Protein AF-A0A1T2XC99-F1 (afdb_monomer)

Solvent-accessible surface area (backbone atoms only — not comparable to full-atom values): 6994 Å² total; per-residue (Å²): 131,86,51,75,67,57,54,50,55,70,75,55,64,81,65,93,78,80,70,83,85,92,79,80,78,88,72,88,70,88,74,73,76,88,67,78,60,59,66,63,53,50,52,53,41,46,77,70,71,41,48,82,81,53,50,77,77,55,50,71,71,59,54,52,50,51,50,55,52,49,54,51,51,53,54,51,50,40,47,74,73,70,46,79,89,65,94,61,76,76,78,77,70,88,45,60,59,75,75,70,52,70,88,131

Structure (mmCIF, N/CA/C/O backbone):
data_AF-A0A1T2XC99-F1
#
_entry.id   AF-A0A1T2XC99-F1
#
loop_
_atom_site.group_PDB
_atom_site.id
_atom_site.type_symbol
_atom_site.label_atom_id
_atom_site.label_alt_id
_atom_site.label_comp_id
_atom_site.label_asym_id
_atom_site.label_entity_id
_atom_site.label_seq_id
_atom_site.pdbx_PDB_ins_code
_atom_site.Cartn_x
_atom_site.Cartn_y
_atom_s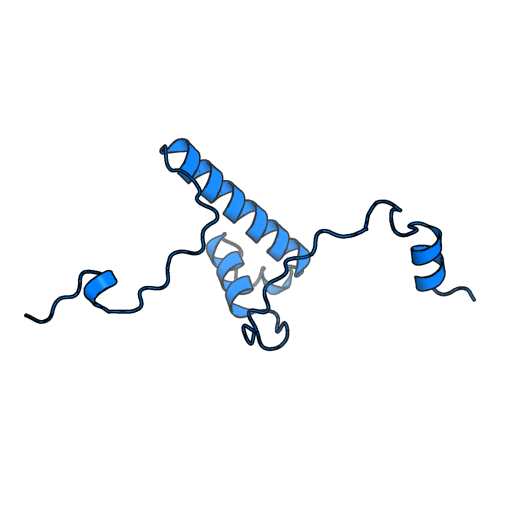ite.Cartn_z
_atom_site.occupancy
_atom_site.B_iso_or_equiv
_atom_site.auth_seq_id
_atom_site.auth_comp_id
_atom_site.auth_asym_id
_atom_site.auth_atom_id
_atom_site.pdbx_PDB_model_num
ATOM 1 N N . MET A 1 1 ? 33.870 25.210 -5.412 1.00 47.25 1 MET A N 1
ATOM 2 C CA . MET A 1 1 ? 32.698 24.535 -6.005 1.00 47.25 1 MET A CA 1
ATOM 3 C C . MET A 1 1 ? 31.672 24.449 -4.899 1.00 47.25 1 MET A C 1
ATOM 5 O O . MET A 1 1 ? 31.928 23.725 -3.948 1.00 47.25 1 MET A O 1
ATOM 9 N N . SER A 1 2 ? 30.626 25.272 -4.953 1.00 56.94 2 SER A N 1
ATOM 10 C CA . SER A 1 2 ? 29.595 25.295 -3.910 1.00 56.94 2 SER A CA 1
ATOM 11 C C . SER A 1 2 ? 28.873 23.951 -3.873 1.00 56.94 2 SER A C 1
ATOM 13 O O . SER A 1 2 ? 28.548 23.390 -4.924 1.00 56.94 2 SER A O 1
ATOM 15 N N . SER A 1 3 ? 28.703 23.409 -2.672 1.00 69.62 3 SER A N 1
ATOM 16 C CA . SER A 1 3 ? 28.023 22.141 -2.445 1.00 69.62 3 SER A CA 1
ATOM 17 C C . SER A 1 3 ? 26.523 22.321 -2.668 1.00 69.62 3 SER A C 1
ATOM 19 O O . SER A 1 3 ? 25.967 23.381 -2.391 1.00 69.62 3 SER A O 1
ATOM 21 N N . TRP A 1 4 ? 25.837 21.275 -3.128 1.00 56.12 4 TRP A N 1
ATOM 22 C CA . TRP A 1 4 ? 24.369 21.253 -3.216 1.00 56.12 4 TRP A CA 1
ATOM 23 C C . TRP A 1 4 ? 23.694 21.556 -1.864 1.00 56.12 4 TRP A C 1
ATOM 25 O O . TRP A 1 4 ? 22.598 22.107 -1.829 1.00 56.12 4 TRP A O 1
ATOM 35 N N . ASN A 1 5 ? 24.382 21.246 -0.760 1.00 66.56 5 ASN A N 1
ATOM 36 C CA . ASN A 1 5 ? 23.947 21.592 0.592 1.00 66.56 5 ASN A CA 1
ATOM 37 C C . ASN A 1 5 ? 23.944 23.104 0.852 1.00 66.56 5 ASN A C 1
ATOM 39 O O . ASN A 1 5 ? 23.069 23.589 1.562 1.00 66.56 5 ASN A O 1
ATOM 43 N N . ASP A 1 6 ? 24.894 23.840 0.273 1.00 71.94 6 ASP A N 1
ATOM 44 C CA . ASP A 1 6 ? 24.999 25.287 0.471 1.00 71.94 6 ASP A CA 1
ATOM 45 C C . ASP A 1 6 ? 23.821 25.992 -0.219 1.00 71.94 6 ASP A C 1
ATOM 47 O O . ASP A 1 6 ? 23.170 26.843 0.377 1.00 71.94 6 ASP A O 1
ATOM 51 N N . PHE A 1 7 ? 23.465 25.546 -1.431 1.00 70.44 7 PHE A N 1
ATOM 52 C CA . PHE A 1 7 ? 22.305 26.053 -2.171 1.00 70.44 7 PHE A CA 1
ATOM 53 C C . PHE A 1 7 ? 20.975 25.798 -1.444 1.00 70.44 7 PHE A C 1
ATOM 55 O O . PHE A 1 7 ? 20.092 26.655 -1.456 1.00 70.44 7 PHE A O 1
ATOM 62 N N . TYR A 1 8 ? 20.820 24.630 -0.812 1.00 67.38 8 TYR A N 1
ATOM 63 C CA . TYR A 1 8 ? 19.589 24.268 -0.104 1.00 67.38 8 TYR A CA 1
ATOM 64 C C . TYR A 1 8 ? 19.380 25.125 1.149 1.00 67.38 8 TYR A C 1
ATOM 66 O O . TYR A 1 8 ? 18.291 25.656 1.353 1.00 67.38 8 TYR A O 1
ATOM 74 N N . ASN A 1 9 ? 20.441 25.313 1.936 1.00 68.50 9 ASN A N 1
ATOM 75 C CA . ASN A 1 9 ? 20.399 26.131 3.148 1.00 68.50 9 ASN A CA 1
ATOM 76 C C . ASN A 1 9 ? 20.207 27.625 2.843 1.00 68.50 9 ASN A C 1
ATOM 78 O O . ASN A 1 9 ? 19.626 28.342 3.650 1.00 68.50 9 ASN A O 1
ATOM 82 N N . GLU A 1 10 ? 20.677 28.096 1.685 1.00 71.00 10 GLU A N 1
ATOM 83 C CA . GLU A 1 10 ? 20.500 29.486 1.248 1.00 71.00 10 GLU A CA 1
ATOM 84 C C . GLU A 1 10 ? 19.116 29.740 0.627 1.00 71.00 10 GLU A C 1
ATOM 86 O O . GLU A 1 10 ? 18.570 30.834 0.752 1.00 71.00 10 GLU A O 1
ATOM 91 N N . SER A 1 11 ? 18.518 28.728 -0.011 1.00 73.31 11 SER A N 1
ATOM 92 C CA . SER A 1 11 ? 17.212 28.858 -0.677 1.00 73.31 11 SER A CA 1
ATOM 93 C C . SER A 1 11 ? 16.018 28.674 0.262 1.00 73.31 11 SER A C 1
ATOM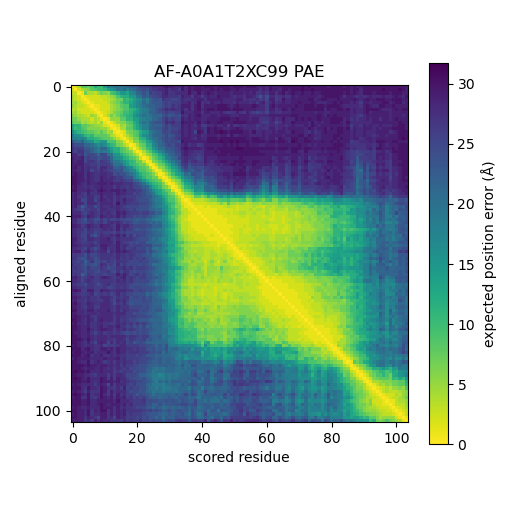 95 O O . SER A 1 11 ? 14.918 29.113 -0.069 1.00 73.31 11 SER A O 1
ATOM 97 N N . PHE A 1 12 ? 16.217 28.020 1.407 1.00 69.31 12 PHE A N 1
ATOM 98 C CA . PHE A 1 12 ? 15.166 27.725 2.382 1.00 69.31 12 PHE A CA 1
ATOM 99 C C . PHE A 1 12 ? 15.694 27.971 3.801 1.00 69.31 12 PHE A C 1
ATOM 101 O O . PHE A 1 12 ? 16.009 27.009 4.508 1.00 69.31 12 PHE A O 1
ATOM 108 N N . PRO A 1 13 ? 15.860 29.243 4.214 1.00 66.94 13 PRO A N 1
ATOM 109 C CA . PRO A 1 13 ? 16.182 29.544 5.600 1.00 66.94 13 PRO A CA 1
ATOM 110 C C . PRO A 1 13 ? 15.079 28.978 6.510 1.00 66.94 13 PRO A C 1
ATOM 112 O O . PRO A 1 13 ? 13.912 29.005 6.116 1.00 66.94 13 PRO A O 1
ATOM 115 N N . PRO A 1 14 ? 15.430 28.442 7.690 1.00 62.47 14 PRO A N 1
ATOM 116 C CA . PRO A 1 14 ? 14.440 27.950 8.640 1.00 62.47 14 PRO A CA 1
ATOM 117 C C . PRO A 1 14 ? 13.458 29.074 8.982 1.00 62.47 14 PRO A C 1
ATOM 119 O O . PRO A 1 14 ? 13.879 30.208 9.237 1.00 62.47 14 PRO A O 1
ATOM 122 N N . ASP A 1 15 ? 12.161 28.766 8.912 1.00 62.28 15 ASP A N 1
ATOM 123 C CA . ASP A 1 15 ? 11.104 29.745 9.141 1.00 62.28 15 ASP A CA 1
ATOM 124 C C . ASP A 1 15 ? 11.205 30.279 10.584 1.00 62.28 15 ASP A C 1
ATOM 126 O O . ASP A 1 15 ? 11.347 29.496 11.524 1.00 62.28 15 ASP A O 1
ATOM 130 N N . PRO A 1 16 ? 11.134 31.606 10.792 1.00 57.84 16 PRO A N 1
ATOM 131 C CA . PRO A 1 16 ? 11.375 32.244 12.090 1.00 57.84 16 PRO A CA 1
ATOM 132 C C . PRO A 1 16 ? 10.292 31.973 13.148 1.00 57.84 16 PRO A C 1
ATOM 134 O O . PRO A 1 16 ? 10.397 32.491 14.255 1.00 57.84 16 PRO A O 1
ATOM 137 N N . ASP A 1 17 ? 9.276 31.176 12.814 1.00 54.81 17 ASP A N 1
ATOM 138 C CA . ASP A 1 17 ? 8.168 30.811 13.700 1.00 54.81 17 ASP A CA 1
ATOM 139 C C . ASP A 1 17 ? 8.329 29.392 14.292 1.00 54.81 17 ASP A C 1
ATOM 141 O O . ASP A 1 17 ? 7.418 28.881 14.941 1.00 54.81 17 ASP A O 1
ATOM 145 N N . GLU A 1 18 ? 9.480 28.737 14.094 1.00 53.25 18 GLU A N 1
ATOM 146 C CA . GLU A 1 18 ? 9.802 27.424 14.677 1.00 53.25 18 GLU A CA 1
ATOM 147 C C . GLU A 1 18 ? 10.3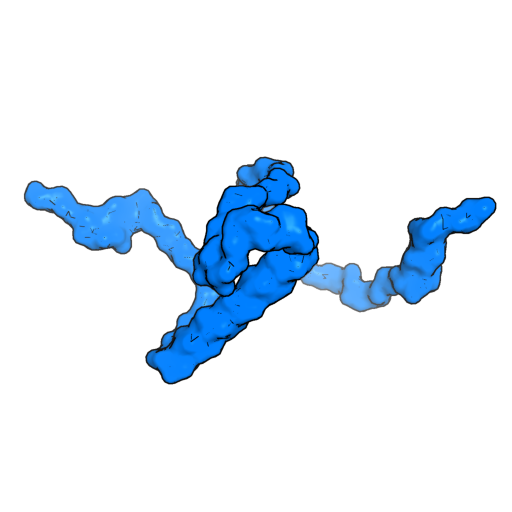48 27.540 16.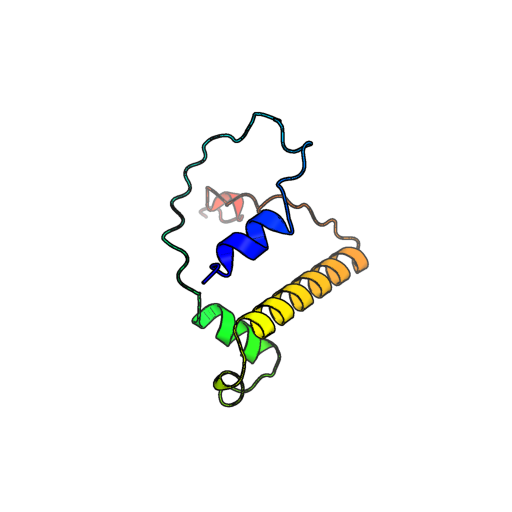118 1.00 53.25 18 GLU A C 1
ATOM 149 O O . GLU A 1 18 ? 11.362 26.943 16.467 1.00 53.25 18 GLU A O 1
ATOM 154 N N . ASP A 1 19 ? 9.671 28.305 16.978 1.00 45.94 19 ASP A N 1
ATOM 155 C CA . ASP A 1 19 ? 9.947 28.322 18.418 1.00 45.94 19 ASP A CA 1
ATOM 156 C C . ASP A 1 19 ? 8.763 27.745 19.214 1.00 45.94 19 ASP A C 1
ATOM 158 O O . ASP A 1 19 ? 7.718 28.372 19.365 1.00 45.94 19 ASP A O 1
ATOM 162 N N . MET A 1 20 ? 9.028 26.564 19.785 1.00 55.00 20 MET A N 1
ATOM 163 C CA . MET A 1 20 ? 8.607 26.116 21.119 1.00 55.00 20 MET A CA 1
ATOM 164 C C . MET A 1 20 ? 7.104 25.948 21.398 1.00 55.00 20 MET A C 1
ATOM 166 O O . MET A 1 20 ? 6.461 26.849 21.922 1.00 55.00 20 MET A O 1
ATOM 170 N N . ASP A 1 21 ? 6.617 24.712 21.261 1.00 44.09 21 ASP A N 1
ATOM 171 C CA . ASP A 1 21 ? 5.714 24.147 22.269 1.00 44.09 21 ASP A CA 1
ATOM 172 C C . ASP A 1 21 ? 6.292 22.809 22.756 1.00 44.09 21 ASP A C 1
ATOM 174 O O . ASP A 1 21 ? 6.306 21.777 22.080 1.00 44.09 21 ASP A O 1
ATOM 178 N N . GLU A 1 22 ? 6.873 22.925 23.942 1.00 51.75 22 GLU A N 1
ATOM 179 C CA . GLU A 1 22 ? 7.421 21.920 24.836 1.00 51.75 22 GLU A CA 1
ATOM 180 C C . GLU A 1 22 ? 6.285 21.005 25.323 1.00 51.75 22 GLU A C 1
ATOM 182 O O . GLU A 1 22 ? 5.395 21.463 26.025 1.00 51.75 22 GLU A O 1
ATOM 187 N N . ASP A 1 23 ? 6.279 19.749 24.864 1.00 42.34 23 ASP A N 1
ATOM 188 C CA . ASP A 1 23 ? 5.773 18.549 25.563 1.00 42.34 23 ASP A CA 1
ATOM 189 C C . ASP A 1 23 ? 5.864 17.354 24.594 1.00 42.34 23 ASP A C 1
ATOM 191 O O . ASP A 1 23 ? 4.877 16.844 24.060 1.00 42.34 23 ASP A O 1
ATOM 195 N N . THR A 1 24 ? 7.090 16.913 24.300 1.00 41.16 24 THR A N 1
ATOM 196 C CA . THR A 1 24 ? 7.295 15.591 23.691 1.00 41.16 24 THR A CA 1
ATOM 197 C C . THR A 1 24 ? 7.708 14.641 24.802 1.00 41.16 24 THR A C 1
ATOM 199 O O . THR A 1 24 ? 8.894 14.509 25.096 1.00 41.16 24 THR A O 1
ATOM 202 N N . ASP A 1 25 ? 6.710 14.029 25.445 1.00 40.94 25 ASP A N 1
ATOM 203 C CA . ASP A 1 25 ? 6.903 12.906 26.359 1.00 40.94 25 ASP A CA 1
ATOM 204 C C . ASP A 1 25 ? 7.839 11.875 25.710 1.00 40.94 25 ASP A C 1
ATOM 206 O O . ASP A 1 25 ? 7.569 11.340 24.628 1.00 40.94 25 ASP A O 1
ATOM 210 N N . GLU A 1 26 ? 8.954 11.613 26.388 1.00 49.09 26 GLU A N 1
ATOM 211 C CA . GLU A 1 26 ? 9.827 10.479 26.126 1.00 49.09 26 GLU A CA 1
ATOM 212 C C . GLU A 1 26 ? 9.026 9.177 26.276 1.00 49.09 26 GLU A C 1
ATOM 214 O O . GLU A 1 26 ? 8.915 8.607 27.357 1.00 49.09 26 GLU A O 1
ATOM 219 N N . GLU A 1 27 ? 8.518 8.649 25.169 1.00 42.75 27 GLU A N 1
ATOM 220 C CA . GLU A 1 27 ? 8.253 7.222 25.039 1.00 42.75 27 GLU A CA 1
ATOM 221 C C . GLU A 1 27 ? 9.271 6.673 24.049 1.00 42.75 27 GLU A C 1
ATOM 223 O O . GLU A 1 27 ? 9.111 6.722 22.830 1.00 42.75 27 GLU A O 1
ATOM 228 N N . ALA A 1 28 ? 10.372 6.186 24.617 1.00 45.41 28 ALA A N 1
ATOM 229 C CA . ALA A 1 28 ? 11.355 5.372 23.935 1.00 45.41 28 ALA A CA 1
ATOM 230 C C . ALA A 1 28 ? 10.697 4.057 23.480 1.00 45.41 28 ALA A C 1
ATOM 232 O O . ALA A 1 28 ? 10.834 3.020 24.134 1.00 45.41 28 ALA A O 1
ATOM 233 N N . ASP A 1 29 ? 9.995 4.066 22.344 1.00 38.81 29 ASP A N 1
ATOM 234 C CA . ASP A 1 29 ? 9.758 2.845 21.594 1.00 38.81 29 ASP A CA 1
ATOM 235 C C . ASP A 1 29 ? 10.990 2.546 20.735 1.00 38.81 29 ASP A C 1
ATOM 237 O O . ASP A 1 29 ? 11.424 3.300 19.869 1.00 38.81 29 ASP A O 1
ATOM 241 N N . GLY A 1 30 ? 11.642 1.428 21.050 1.00 41.50 30 GLY A N 1
ATOM 242 C CA . GLY A 1 30 ? 12.761 0.911 20.280 1.00 41.50 30 GLY A CA 1
ATOM 243 C C . GLY A 1 30 ? 12.312 0.495 18.882 1.00 41.50 30 GLY A C 1
ATOM 244 O O . GLY A 1 30 ? 12.162 -0.694 18.613 1.00 41.50 30 GLY A O 1
ATOM 245 N N . GLU A 1 31 ? 12.119 1.447 17.975 1.00 41.22 31 GLU A N 1
ATOM 246 C CA . GLU A 1 31 ? 11.935 1.162 16.560 1.00 41.22 31 GLU A CA 1
ATOM 247 C C . GLU A 1 31 ? 13.321 1.093 15.915 1.00 41.22 31 GLU A C 1
ATOM 249 O O . GLU A 1 31 ? 13.918 2.074 15.462 1.00 41.22 31 GLU A O 1
ATOM 254 N N . SER A 1 32 ? 13.876 -0.120 15.992 1.00 41.28 32 SER A N 1
ATOM 255 C CA . SER A 1 32 ? 15.050 -0.574 15.254 1.00 41.28 32 SER A CA 1
ATOM 256 C C . SER A 1 32 ? 15.109 0.104 13.888 1.00 41.28 32 SER A C 1
ATOM 258 O O . SER A 1 32 ? 14.180 -0.026 13.098 1.00 41.28 32 SER A O 1
ATOM 260 N N . ARG A 1 33 ? 16.201 0.840 13.653 1.00 45.06 33 ARG A N 1
ATOM 261 C CA . ARG A 1 33 ? 16.676 1.373 12.367 1.00 45.06 33 ARG A CA 1
ATOM 262 C C . ARG A 1 33 ? 15.813 0.955 11.173 1.00 45.06 33 ARG A C 1
ATOM 264 O O . ARG A 1 33 ? 15.827 -0.211 10.815 1.00 45.06 33 ARG A O 1
ATOM 271 N N . LYS A 1 34 ? 15.143 1.956 10.591 1.00 59.53 34 LYS A N 1
ATOM 272 C CA . LYS A 1 34 ? 14.513 2.111 9.260 1.00 59.53 34 LYS A CA 1
ATOM 273 C C . LYS A 1 34 ? 14.949 1.124 8.156 1.00 59.53 34 LYS A C 1
ATOM 275 O O . LYS A 1 34 ? 15.344 1.548 7.067 1.00 59.53 34 LYS A O 1
ATOM 280 N N . ASP A 1 35 ? 14.851 -0.171 8.393 1.00 65.19 35 ASP A N 1
ATOM 281 C CA . ASP A 1 35 ? 14.985 -1.170 7.355 1.00 65.19 35 ASP A CA 1
ATOM 282 C C . ASP A 1 35 ? 13.719 -1.073 6.514 1.00 65.19 35 ASP A C 1
ATOM 284 O O . ASP A 1 35 ? 12.592 -1.072 7.010 1.00 65.19 35 ASP A O 1
ATOM 288 N N . THR A 1 36 ? 13.909 -0.860 5.217 1.00 75.06 36 THR A N 1
ATOM 289 C CA . THR A 1 36 ? 12.782 -0.793 4.291 1.00 75.06 36 THR A CA 1
ATOM 290 C C . THR A 1 36 ? 12.096 -2.155 4.311 1.00 75.06 36 THR A C 1
ATOM 292 O O . THR A 1 36 ? 12.718 -3.148 3.943 1.00 75.06 36 THR A O 1
ATOM 295 N N . ASP A 1 37 ? 10.837 -2.209 4.752 1.00 84.94 37 ASP A N 1
ATOM 296 C CA . ASP A 1 37 ? 10.037 -3.436 4.735 1.00 84.94 37 ASP A CA 1
ATOM 297 C C . ASP A 1 37 ? 9.675 -3.812 3.291 1.00 84.94 37 ASP A C 1
ATOM 299 O O . ASP A 1 37 ? 8.607 -3.494 2.761 1.00 84.94 37 ASP A O 1
ATOM 303 N N . TRP A 1 38 ? 10.618 -4.473 2.626 1.00 83.81 38 TRP A N 1
ATOM 304 C CA . TRP A 1 38 ? 10.490 -4.922 1.245 1.00 83.81 38 TRP A CA 1
ATOM 305 C C . TRP A 1 38 ? 9.335 -5.902 1.057 1.00 83.81 38 TRP A C 1
ATOM 307 O O . TRP A 1 38 ? 8.690 -5.881 0.008 1.00 83.81 38 TRP A O 1
ATOM 317 N N . MET A 1 39 ? 9.051 -6.728 2.066 1.00 86.81 39 MET A N 1
ATOM 318 C CA . MET A 1 39 ? 8.005 -7.742 1.986 1.00 86.81 39 MET A CA 1
ATOM 319 C C . MET A 1 39 ? 6.617 -7.110 2.087 1.00 86.81 39 MET A C 1
ATOM 321 O O . MET A 1 39 ? 5.738 -7.433 1.287 1.00 86.81 39 MET A O 1
ATOM 325 N N . GLY A 1 40 ? 6.430 -6.155 3.001 1.00 86.00 40 GLY A N 1
ATOM 326 C CA . GLY A 1 40 ? 5.193 -5.383 3.095 1.00 86.00 40 GLY A CA 1
ATOM 327 C C . GLY A 1 40 ? 4.923 -4.560 1.835 1.00 86.00 40 GLY A C 1
ATOM 328 O O . GLY A 1 40 ? 3.790 -4.498 1.353 1.00 86.00 40 GLY A O 1
ATOM 329 N N . MET A 1 41 ? 5.966 -3.978 1.241 1.00 87.81 41 MET A N 1
ATOM 330 C CA . MET A 1 41 ? 5.840 -3.228 -0.007 1.00 87.81 41 MET A CA 1
ATOM 331 C C . MET A 1 41 ? 5.502 -4.121 -1.212 1.00 87.81 41 MET A C 1
ATOM 333 O O . MET A 1 41 ? 4.632 -3.760 -2.008 1.00 87.81 41 MET A O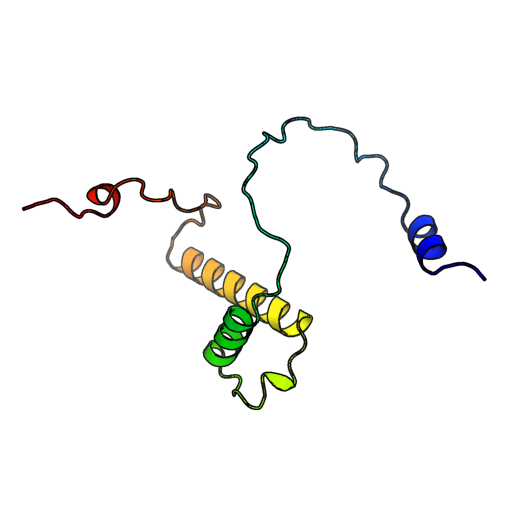 1
ATOM 337 N N . TRP A 1 42 ? 6.135 -5.291 -1.324 1.00 87.81 42 TRP A N 1
ATOM 338 C CA . TRP A 1 42 ? 5.796 -6.297 -2.333 1.00 87.81 42 TRP A CA 1
ATOM 339 C C . TRP A 1 42 ? 4.340 -6.755 -2.192 1.00 87.81 42 TRP A C 1
ATOM 341 O O . TRP A 1 42 ? 3.571 -6.676 -3.151 1.00 87.81 42 TRP A O 1
ATOM 351 N N . ALA A 1 43 ? 3.928 -7.143 -0.981 1.00 87.00 43 ALA A N 1
ATOM 352 C CA . ALA A 1 43 ? 2.572 -7.608 -0.703 1.00 87.00 43 ALA A CA 1
ATOM 353 C C . ALA A 1 43 ? 1.522 -6.541 -1.048 1.00 87.00 43 ALA A C 1
ATOM 355 O O . ALA A 1 43 ? 0.474 -6.852 -1.620 1.00 87.00 43 ALA A O 1
ATOM 356 N N . LEU A 1 44 ? 1.817 -5.266 -0.765 1.00 87.12 44 LEU A N 1
ATOM 357 C CA . LEU A 1 44 ? 0.974 -4.148 -1.175 1.00 87.12 44 LEU A CA 1
ATOM 358 C C . LEU A 1 44 ? 0.808 -4.109 -2.698 1.00 87.12 44 LEU A C 1
ATOM 360 O O . LEU A 1 44 ? -0.318 -3.989 -3.177 1.00 87.12 44 LEU A O 1
ATOM 364 N N . CYS A 1 45 ? 1.891 -4.207 -3.462 1.00 87.19 45 CYS A N 1
ATOM 365 C CA . CYS A 1 45 ? 1.819 -4.164 -4.919 1.00 87.19 45 CYS A CA 1
ATOM 366 C C . CYS A 1 45 ? 1.046 -5.351 -5.501 1.00 87.19 45 CYS A C 1
ATOM 368 O O . CYS A 1 45 ? 0.128 -5.124 -6.292 1.00 87.19 45 CYS A O 1
ATOM 370 N N . VAL A 1 46 ? 1.311 -6.572 -5.035 1.00 87.44 46 VAL A N 1
ATOM 371 C CA . VAL A 1 46 ? 0.572 -7.771 -5.464 1.00 87.44 46 VAL A CA 1
ATOM 372 C C . VAL A 1 46 ? -0.917 -7.658 -5.137 1.00 87.44 46 VAL A C 1
ATOM 374 O O . VAL A 1 46 ? -1.760 -7.923 -5.992 1.00 87.44 46 VAL A O 1
ATOM 377 N N . SER A 1 47 ? -1.271 -7.166 -3.944 1.00 86.00 47 SER A N 1
ATOM 378 C CA . SER A 1 47 ? -2.678 -6.959 -3.560 1.00 86.00 47 SER A CA 1
ATOM 379 C C . SER A 1 47 ? -3.414 -5.931 -4.430 1.00 86.00 47 SER A C 1
ATOM 381 O O . SER A 1 47 ? -4.640 -5.950 -4.499 1.00 86.00 47 SER A O 1
ATOM 383 N N . ASN A 1 48 ? -2.676 -5.048 -5.111 1.00 85.00 48 ASN A N 1
ATOM 384 C CA . ASN A 1 48 ? -3.213 -4.066 -6.053 1.00 85.00 48 ASN A CA 1
ATOM 385 C C . ASN A 1 48 ? -3.155 -4.543 -7.517 1.00 85.00 48 ASN A C 1
ATOM 387 O O . ASN A 1 48 ? -3.387 -3.747 -8.424 1.00 85.00 48 ASN A O 1
ATOM 391 N N . GLY A 1 49 ? -2.853 -5.822 -7.758 1.00 86.06 49 GLY A N 1
ATOM 392 C CA . GLY A 1 49 ? -2.828 -6.412 -9.096 1.00 86.06 49 GLY A CA 1
ATOM 393 C C . GLY A 1 49 ? -1.539 -6.167 -9.880 1.00 86.06 49 GLY A C 1
ATOM 394 O O . GLY A 1 49 ? -1.503 -6.466 -11.069 1.00 86.06 49 GLY A O 1
ATOM 395 N N . ILE A 1 50 ? -0.487 -5.644 -9.240 1.00 88.00 50 ILE A N 1
ATOM 396 C CA . ILE A 1 50 ? 0.845 -5.561 -9.850 1.00 88.00 50 ILE A CA 1
ATOM 397 C C . ILE A 1 50 ? 1.467 -6.952 -9.771 1.00 88.00 50 ILE A C 1
ATOM 399 O O . ILE A 1 50 ? 1.595 -7.517 -8.686 1.00 88.00 50 ILE A O 1
ATOM 403 N N . THR A 1 51 ? 1.845 -7.511 -10.915 1.00 86.56 51 THR A N 1
ATOM 404 C CA . THR A 1 51 ? 2.438 -8.852 -10.966 1.00 86.56 51 THR A CA 1
ATOM 405 C C . THR A 1 51 ? 3.835 -8.880 -10.334 1.00 86.56 51 THR A C 1
ATOM 407 O O . THR A 1 51 ? 4.532 -7.863 -10.304 1.00 86.56 51 THR A O 1
ATOM 410 N N . ASP A 1 52 ? 4.295 -10.055 -9.886 1.00 83.88 52 ASP A N 1
ATOM 411 C CA . ASP A 1 52 ? 5.652 -10.225 -9.333 1.00 83.88 52 ASP A CA 1
ATOM 412 C C . ASP A 1 52 ? 6.746 -9.745 -10.301 1.00 83.88 52 ASP A C 1
ATOM 414 O O . ASP A 1 52 ? 7.748 -9.161 -9.887 1.00 83.88 52 ASP A O 1
ATOM 418 N N . SER A 1 53 ? 6.529 -9.931 -11.606 1.00 87.19 53 SER A N 1
ATOM 419 C CA . SER A 1 53 ? 7.418 -9.441 -12.662 1.00 87.19 53 SER A CA 1
ATOM 420 C C . SER A 1 53 ? 7.432 -7.917 -12.800 1.00 87.19 53 SER A C 1
ATOM 422 O O . SER A 1 53 ? 8.454 -7.340 -13.165 1.00 87.19 53 SER A O 1
ATOM 424 N N . GLU A 1 54 ? 6.314 -7.247 -12.526 1.00 83.81 54 GLU A N 1
ATOM 425 C CA . GLU A 1 54 ? 6.186 -5.791 -12.659 1.00 83.81 54 GLU A CA 1
ATOM 426 C C . GLU A 1 54 ? 6.628 -5.045 -11.399 1.00 83.81 54 GLU A C 1
ATOM 428 O O . GLU A 1 54 ? 7.104 -3.913 -11.500 1.00 83.81 54 GLU A O 1
ATOM 433 N N . TRP A 1 55 ? 6.540 -5.682 -10.227 1.00 82.88 55 TRP A N 1
ATOM 434 C CA . TRP A 1 55 ? 7.030 -5.145 -8.954 1.00 82.88 55 TRP A CA 1
ATOM 435 C C . TRP A 1 55 ? 8.498 -4.701 -9.035 1.00 82.88 55 TRP A C 1
ATOM 437 O O . TRP A 1 55 ? 8.849 -3.641 -8.524 1.00 82.88 55 TRP A O 1
ATOM 447 N N . ILE A 1 56 ? 9.344 -5.455 -9.743 1.00 80.94 56 ILE A N 1
ATOM 448 C CA . ILE A 1 56 ? 10.777 -5.150 -9.903 1.00 80.94 56 ILE A CA 1
ATOM 449 C C . ILE A 1 56 ? 10.998 -3.785 -10.584 1.00 80.94 56 ILE A C 1
ATOM 451 O O . ILE A 1 56 ? 11.986 -3.104 -10.317 1.00 80.94 56 ILE A O 1
ATOM 455 N N . ASN A 1 57 ? 10.054 -3.348 -11.423 1.00 83.81 57 ASN A N 1
ATOM 456 C CA . ASN A 1 57 ? 10.107 -2.060 -12.119 1.00 83.81 57 ASN A CA 1
ATOM 457 C C . ASN A 1 57 ? 9.502 -0.902 -11.299 1.00 83.81 57 ASN A C 1
ATOM 459 O O . ASN A 1 57 ? 9.494 0.252 -11.749 1.00 83.81 57 ASN A O 1
ATOM 463 N N . MET A 1 58 ? 8.976 -1.178 -10.102 1.00 82.31 58 MET A N 1
ATOM 464 C CA . MET A 1 58 ? 8.407 -0.170 -9.215 1.00 82.31 58 MET A CA 1
ATOM 465 C C . MET A 1 58 ? 9.488 0.465 -8.345 1.00 82.31 58 MET A C 1
ATOM 467 O O . MET A 1 58 ? 10.244 -0.198 -7.644 1.00 82.31 58 MET A O 1
ATOM 471 N N . THR A 1 59 ? 9.535 1.796 -8.344 1.00 86.31 59 THR A N 1
ATOM 472 C CA . THR A 1 59 ? 10.428 2.540 -7.452 1.00 86.31 59 THR A CA 1
ATOM 473 C C . THR A 1 59 ? 9.778 2.733 -6.083 1.00 86.31 59 THR A C 1
ATOM 475 O O . THR A 1 59 ? 8.564 2.926 -5.986 1.00 86.31 59 THR A O 1
ATOM 478 N N . ILE A 1 60 ? 10.585 2.763 -5.015 1.00 82.81 60 ILE A N 1
ATOM 479 C CA . ILE A 1 60 ? 10.107 2.973 -3.635 1.00 82.81 60 ILE A CA 1
ATOM 480 C C . ILE A 1 60 ? 9.131 4.167 -3.512 1.00 82.81 60 ILE A C 1
ATOM 482 O O . ILE A 1 60 ? 8.084 4.009 -2.877 1.00 82.81 60 ILE A O 1
ATOM 486 N N . PRO A 1 61 ? 9.375 5.341 -4.137 1.00 85.38 61 PRO A N 1
ATOM 487 C CA . PRO A 1 61 ? 8.426 6.455 -4.094 1.00 85.38 61 PRO A CA 1
ATOM 488 C C . PRO A 1 61 ? 7.051 6.136 -4.696 1.00 85.38 61 PRO A C 1
ATOM 490 O O . PRO A 1 61 ? 6.037 6.548 -4.134 1.00 85.38 61 PRO A O 1
ATOM 493 N N . LYS A 1 62 ? 6.988 5.375 -5.798 1.00 85.06 62 LYS A N 1
ATOM 494 C CA . LYS A 1 62 ? 5.713 4.971 -6.419 1.00 85.06 62 LYS A CA 1
ATOM 495 C C . LYS A 1 62 ? 4.915 4.054 -5.498 1.00 85.06 62 LYS A C 1
ATOM 497 O O . LYS A 1 62 ? 3.708 4.222 -5.358 1.00 85.06 62 LYS A O 1
ATOM 502 N N . VAL A 1 63 ? 5.593 3.130 -4.824 1.00 84.62 63 VAL A N 1
ATOM 503 C CA . VAL A 1 63 ? 4.955 2.213 -3.872 1.00 84.62 63 VAL A CA 1
ATOM 504 C C . VAL A 1 63 ? 4.427 2.970 -2.650 1.00 84.62 63 VAL A C 1
ATOM 506 O O . VAL A 1 63 ? 3.305 2.735 -2.208 1.00 84.62 63 VAL A O 1
ATOM 509 N N . ARG A 1 64 ? 5.177 3.957 -2.145 1.00 82.81 64 ARG A N 1
ATOM 510 C CA . ARG A 1 64 ? 4.700 4.849 -1.073 1.00 82.81 64 ARG A CA 1
ATOM 511 C C . ARG A 1 64 ? 3.489 5.680 -1.505 1.00 82.81 64 ARG A C 1
ATOM 513 O O . ARG A 1 64 ? 2.570 5.873 -0.714 1.00 82.81 64 ARG A O 1
ATOM 520 N N . ALA A 1 65 ? 3.459 6.156 -2.750 1.00 85.81 65 ALA A N 1
ATOM 521 C CA . ALA A 1 65 ? 2.297 6.860 -3.293 1.00 85.81 65 ALA A CA 1
ATOM 522 C C . ALA A 1 65 ? 1.063 5.944 -3.378 1.00 85.81 65 ALA A C 1
ATOM 524 O O . ALA A 1 65 ? -0.034 6.366 -3.009 1.00 85.81 65 ALA A O 1
ATOM 525 N N . LEU A 1 66 ? 1.251 4.683 -3.785 1.00 84.31 66 LEU A N 1
ATOM 526 C CA . LEU A 1 66 ? 0.200 3.663 -3.801 1.00 84.31 66 LEU A CA 1
ATOM 527 C C . LEU A 1 66 ? -0.348 3.395 -2.391 1.00 84.31 66 LEU A C 1
ATOM 529 O O . LEU A 1 66 ? -1.562 3.384 -2.198 1.00 84.31 66 LEU A O 1
ATOM 533 N N . MET A 1 67 ? 0.531 3.270 -1.392 1.00 85.44 67 MET A N 1
ATOM 534 C CA . MET A 1 67 ? 0.144 3.102 0.013 1.00 85.44 67 MET A CA 1
ATOM 535 C C . MET A 1 67 ? -0.716 4.276 0.505 1.00 85.44 67 MET A C 1
ATOM 537 O O . MET A 1 67 ? -1.802 4.068 1.038 1.00 85.44 67 MET A O 1
ATOM 541 N N . LYS A 1 68 ? -0.291 5.520 0.239 1.00 85.31 68 LYS A N 1
ATOM 542 C CA . LYS A 1 68 ? -1.073 6.723 0.581 1.00 85.31 68 LYS A CA 1
ATOM 543 C C . LYS A 1 68 ? -2.432 6.766 -0.120 1.00 85.31 68 LYS A C 1
ATOM 545 O O . LYS A 1 68 ? -3.405 7.249 0.450 1.00 85.31 68 LYS A O 1
ATOM 550 N N . ALA A 1 69 ? -2.518 6.314 -1.370 1.00 82.75 69 ALA A N 1
ATOM 551 C CA . ALA A 1 69 ? -3.787 6.251 -2.092 1.00 82.75 69 ALA A CA 1
ATOM 552 C C . ALA A 1 69 ? -4.743 5.213 -1.483 1.00 82.75 69 ALA A C 1
ATOM 554 O O . ALA A 1 69 ? -5.931 5.501 -1.346 1.00 82.75 69 ALA A O 1
ATOM 555 N N . LYS A 1 70 ? -4.224 4.050 -1.069 1.00 84.19 70 LYS A N 1
ATOM 556 C CA . LYS A 1 70 ? -5.009 3.001 -0.408 1.00 84.19 70 LYS A CA 1
ATOM 557 C C . LYS A 1 70 ? -5.560 3.463 0.940 1.00 84.19 70 LYS A C 1
ATOM 559 O O . LYS A 1 70 ? -6.762 3.347 1.146 1.00 84.19 70 LYS A O 1
ATOM 564 N N . ASN A 1 71 ? -4.719 4.050 1.791 1.00 82.56 71 ASN A N 1
ATOM 565 C CA . ASN A 1 71 ? -5.157 4.553 3.097 1.00 82.56 71 ASN A CA 1
ATOM 566 C C . ASN A 1 71 ? -6.268 5.594 2.938 1.00 82.56 71 ASN A C 1
ATOM 568 O O . ASN A 1 71 ? -7.311 5.478 3.566 1.00 82.56 71 ASN A O 1
ATOM 572 N N . ARG A 1 72 ? -6.110 6.538 1.998 1.00 82.00 72 ARG A N 1
ATOM 573 C CA . ARG A 1 72 ? -7.170 7.507 1.690 1.00 82.00 72 ARG A CA 1
ATOM 574 C C . ARG A 1 72 ? -8.467 6.828 1.255 1.00 82.00 72 ARG A C 1
ATOM 576 O O . ARG A 1 72 ? -9.531 7.227 1.703 1.00 82.00 72 ARG A O 1
ATOM 583 N N . LYS A 1 73 ? -8.407 5.807 0.391 1.00 80.44 73 LYS A N 1
ATOM 584 C CA . LYS A 1 73 ? -9.604 5.064 -0.040 1.00 80.44 73 LYS A CA 1
ATOM 585 C C . LYS A 1 73 ? -10.317 4.405 1.146 1.00 80.44 73 LYS A C 1
ATOM 587 O O . LYS A 1 73 ? -11.536 4.492 1.227 1.00 80.44 73 LYS A O 1
ATOM 592 N N . GLU A 1 74 ? -9.565 3.773 2.038 1.00 81.38 74 GLU A N 1
ATOM 593 C CA . GLU A 1 74 ? -10.098 3.128 3.242 1.00 81.38 74 GLU A CA 1
ATOM 594 C C . GLU A 1 74 ? -10.731 4.152 4.193 1.00 81.38 74 GLU A C 1
ATOM 596 O O . GLU A 1 74 ? -11.855 3.962 4.649 1.00 81.38 74 GLU A O 1
ATOM 601 N N . GLU A 1 75 ? -10.076 5.296 4.402 1.00 77.38 75 GLU A N 1
ATOM 602 C CA . GLU A 1 75 ? -10.633 6.426 5.150 1.00 77.38 75 GLU A CA 1
ATOM 603 C C . GLU A 1 75 ? -11.958 6.913 4.538 1.00 77.38 75 GLU A C 1
ATOM 605 O O . GLU A 1 75 ? -12.943 7.106 5.254 1.00 77.38 75 GLU A O 1
ATOM 610 N N . PHE A 1 76 ? -12.018 7.073 3.211 1.00 77.31 76 PHE A N 1
ATOM 611 C CA . PHE A 1 76 ? -13.249 7.447 2.506 1.00 77.31 76 PHE A CA 1
ATOM 612 C C . PHE A 1 76 ? -14.368 6.422 2.689 1.00 77.31 76 PHE A C 1
ATOM 614 O O . PHE A 1 76 ? -15.516 6.812 2.892 1.00 77.31 76 PHE A O 1
ATOM 621 N N . GLU A 1 77 ? -14.055 5.131 2.633 1.00 78.31 77 GLU A N 1
ATOM 622 C CA . GLU A 1 77 ? -15.027 4.052 2.819 1.00 78.31 77 GLU A CA 1
ATOM 623 C C . GLU A 1 77 ? -15.577 4.039 4.253 1.00 78.31 77 GLU A C 1
ATOM 625 O O . GLU A 1 77 ? -16.793 4.012 4.448 1.00 78.31 77 GLU A O 1
ATOM 630 N N . ILE A 1 78 ? -14.707 4.185 5.257 1.00 79.44 78 ILE A N 1
ATOM 631 C CA . ILE A 1 78 ? -15.105 4.311 6.667 1.00 79.44 78 ILE A CA 1
ATOM 632 C C . ILE A 1 78 ? -16.058 5.495 6.851 1.00 79.44 78 ILE A C 1
ATOM 634 O O . ILE A 1 78 ? -17.116 5.344 7.466 1.00 79.44 78 ILE A O 1
ATOM 638 N N . MET A 1 79 ? -15.713 6.656 6.289 1.00 74.75 79 MET A N 1
ATOM 639 C CA . MET A 1 79 ? -16.558 7.849 6.353 1.00 74.75 79 MET A CA 1
ATOM 640 C C . MET A 1 79 ? -17.912 7.636 5.661 1.00 74.75 79 MET A C 1
ATOM 642 O O . MET A 1 79 ? -18.943 8.023 6.211 1.00 74.75 79 MET A O 1
ATOM 646 N N . LEU A 1 80 ? -17.934 6.993 4.488 1.00 80.62 80 LEU A N 1
ATOM 647 C CA . LEU A 1 80 ? -19.160 6.707 3.736 1.00 80.62 80 LEU A CA 1
ATOM 648 C C . LEU A 1 80 ? -20.126 5.815 4.531 1.00 80.62 80 LEU A C 1
ATOM 650 O O . LEU A 1 80 ? -21.336 6.036 4.514 1.00 80.62 80 LEU A O 1
ATOM 654 N N . HIS A 1 81 ? -19.596 4.829 5.254 1.00 83.56 81 HIS A N 1
ATOM 655 C CA . HIS A 1 81 ? -20.380 3.911 6.080 1.00 83.56 81 HIS A CA 1
ATOM 656 C C . HIS A 1 81 ? -20.744 4.482 7.464 1.00 83.56 81 HIS A C 1
ATOM 658 O O . HIS A 1 81 ? -21.280 3.762 8.306 1.00 83.56 81 HIS A O 1
ATOM 664 N N . GLY A 1 82 ? -20.495 5.775 7.704 1.00 78.56 82 GLY A N 1
ATOM 665 C CA . GLY A 1 82 ? -20.830 6.461 8.955 1.00 78.56 82 GLY A CA 1
ATOM 666 C C . GLY A 1 82 ? -19.869 6.166 10.111 1.00 78.56 82 GLY A C 1
ATOM 667 O O . GLY A 1 82 ? -20.163 6.510 11.257 1.00 78.56 82 GLY A O 1
ATOM 668 N N . GLY A 1 83 ? -18.727 5.536 9.832 1.00 77.25 83 GLY A N 1
ATOM 669 C CA . GLY A 1 83 ? -17.652 5.345 10.795 1.00 77.25 83 GLY A CA 1
ATOM 670 C C . GLY A 1 83 ? -16.909 6.651 11.077 1.00 77.25 83 GLY A C 1
ATOM 671 O O . GLY A 1 83 ? -16.805 7.535 10.226 1.00 77.25 83 GLY A O 1
ATOM 672 N N . LYS A 1 84 ? -16.368 6.779 12.291 1.00 75.94 84 LYS A N 1
ATOM 673 C CA . LYS A 1 84 ? -15.442 7.859 12.649 1.00 75.94 84 LYS A CA 1
ATOM 674 C C . LYS A 1 84 ? -14.023 7.316 12.655 1.00 75.94 84 LYS A C 1
ATOM 676 O O . LYS A 1 84 ? -13.752 6.309 13.303 1.00 75.94 84 LYS A O 1
ATOM 681 N N . ILE A 1 85 ? -13.125 8.010 11.964 1.00 66.94 85 ILE A N 1
ATOM 682 C CA . ILE A 1 85 ? -11.692 7.734 12.029 1.00 66.94 85 ILE A CA 1
ATOM 683 C C . ILE A 1 85 ? -11.187 8.359 13.330 1.00 66.94 85 ILE A C 1
ATOM 685 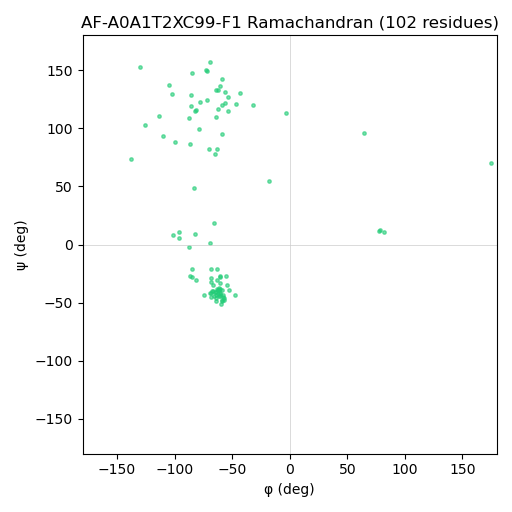O O . ILE A 1 85 ? -10.994 9.570 13.423 1.00 66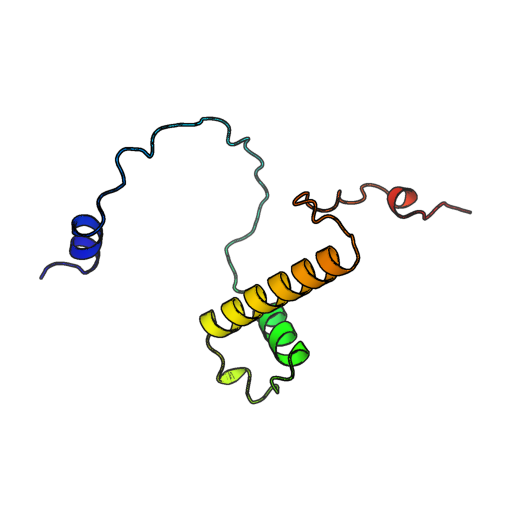.94 85 ILE A O 1
ATOM 689 N N . GLU A 1 86 ? -11.027 7.548 14.371 1.00 70.88 86 GLU A N 1
ATOM 690 C CA . GLU A 1 86 ? -10.256 7.967 15.535 1.00 70.88 86 GLU A CA 1
ATOM 691 C C . GLU A 1 86 ? -8.776 7.735 15.216 1.00 70.88 86 GLU A C 1
ATOM 693 O O . GLU A 1 86 ? -8.345 6.593 15.096 1.00 70.88 86 GLU A O 1
ATOM 698 N N . ASN A 1 87 ? -7.968 8.798 15.137 1.00 58.59 87 ASN A N 1
ATOM 699 C CA . ASN 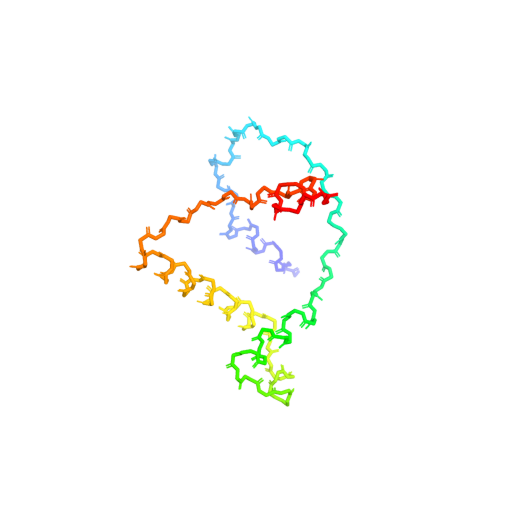A 1 87 ? -6.498 8.718 15.006 1.00 58.59 87 ASN A CA 1
ATOM 700 C C . ASN A 1 87 ? -5.806 8.109 16.248 1.00 58.59 87 ASN A C 1
ATOM 702 O O . ASN A 1 87 ? -4.612 8.294 16.476 1.00 58.59 8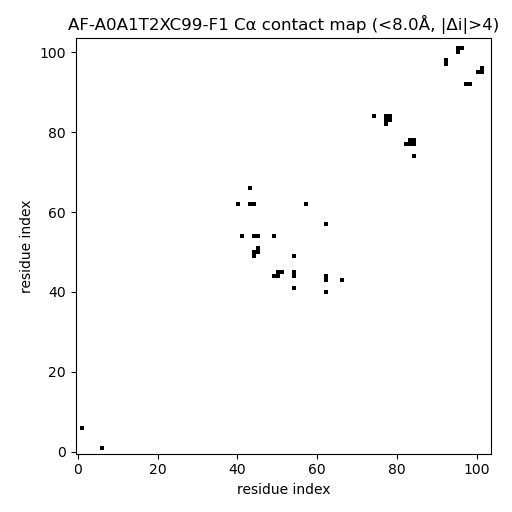7 ASN A O 1
ATOM 706 N N . LYS A 1 88 ? -6.552 7.397 17.093 1.00 60.75 88 LYS A N 1
ATOM 707 C CA . LYS A 1 88 ? -6.023 6.677 18.239 1.00 60.75 88 LYS A CA 1
ATOM 708 C C . LYS A 1 88 ? -5.571 5.316 17.737 1.00 60.75 88 LYS A C 1
ATOM 710 O O . LYS A 1 88 ? -6.392 4.540 17.251 1.00 60.75 88 LYS A O 1
ATOM 715 N N . LYS A 1 89 ? -4.270 5.017 17.878 1.00 59.88 89 LYS A N 1
ATOM 716 C CA . LYS A 1 89 ? -3.758 3.644 17.734 1.00 59.88 89 LYS A CA 1
ATOM 717 C C . LYS A 1 89 ? -4.737 2.714 18.469 1.00 59.88 89 LYS A C 1
ATOM 719 O O . LYS A 1 89 ? -5.085 3.025 19.616 1.00 59.88 89 LYS A O 1
ATOM 724 N N . PRO A 1 90 ? -5.209 1.618 17.846 1.00 61.66 90 PRO A N 1
ATOM 725 C CA . PRO A 1 90 ? -6.104 0.696 18.526 1.00 61.66 90 PRO A CA 1
ATOM 726 C C . PRO A 1 90 ? -5.434 0.283 19.834 1.00 61.66 90 PRO A C 1
ATOM 728 O O . PRO A 1 90 ? -4.254 -0.082 19.837 1.00 61.66 90 PRO A O 1
ATOM 731 N N . LYS A 1 91 ? -6.151 0.428 20.957 1.00 67.38 91 LYS A N 1
ATOM 732 C CA . LYS A 1 91 ? -5.618 0.058 22.272 1.00 67.38 91 LYS A CA 1
ATOM 733 C C . LYS A 1 91 ? -5.142 -1.387 22.165 1.00 67.38 91 LYS A C 1
ATOM 735 O O . LYS A 1 91 ? -5.953 -2.273 21.905 1.00 67.38 91 LYS A O 1
ATOM 740 N N . LYS A 1 92 ? -3.832 -1.616 22.305 1.00 68.31 92 LYS A N 1
ATOM 741 C CA . LYS A 1 92 ? -3.282 -2.974 22.307 1.00 68.31 92 LYS A CA 1
ATOM 742 C C . LYS A 1 92 ? -4.002 -3.743 23.413 1.00 68.31 92 LYS A C 1
ATOM 744 O O . LYS A 1 92 ? -3.976 -3.311 24.565 1.00 68.31 92 LYS A O 1
ATOM 749 N N . ALA A 1 93 ? -4.664 -4.840 23.050 1.00 70.69 93 ALA A N 1
ATOM 750 C CA . ALA A 1 93 ? -5.259 -5.741 24.025 1.00 70.69 93 ALA A CA 1
ATOM 751 C C . ALA A 1 93 ? -4.140 -6.243 24.941 1.00 70.69 93 ALA A C 1
ATOM 753 O O . ALA A 1 93 ? -3.157 -6.817 24.467 1.00 70.69 93 ALA A O 1
ATOM 754 N N . LYS A 1 94 ? -4.252 -5.966 26.241 1.00 76.06 94 LYS A N 1
ATOM 755 C CA . LYS A 1 94 ? -3.245 -6.384 27.222 1.00 76.06 94 LYS A CA 1
ATOM 756 C C . LYS A 1 94 ? -3.521 -7.811 27.682 1.00 76.06 94 LYS A C 1
ATOM 758 O O . LYS A 1 94 ? -2.591 -8.539 28.019 1.00 76.06 94 LYS A O 1
ATOM 763 N N . TYR A 1 95 ? -4.788 -8.212 27.649 1.00 74.81 95 TYR A N 1
ATOM 764 C CA . TYR A 1 95 ? -5.247 -9.527 28.061 1.00 74.81 95 TYR A CA 1
ATOM 765 C C . TYR A 1 95 ? -6.136 -10.168 26.993 1.00 74.81 95 TYR A C 1
ATOM 767 O O . TYR A 1 95 ? -6.832 -9.488 26.244 1.00 74.81 95 TYR A O 1
ATOM 775 N N . LEU A 1 96 ? -6.161 -11.504 26.959 1.00 73.81 96 LEU A N 1
ATOM 776 C CA . LEU A 1 96 ? -7.049 -12.276 26.075 1.00 73.81 96 LEU A CA 1
ATOM 777 C C . LEU A 1 96 ? -8.538 -11.998 26.351 1.00 73.81 96 LEU A C 1
ATOM 779 O O . LEU A 1 96 ? -9.363 -12.068 25.441 1.00 73.81 96 LEU A O 1
ATOM 783 N N . SER A 1 97 ? -8.865 -11.605 27.583 1.00 78.12 97 SER A N 1
ATOM 784 C CA . SER A 1 97 ? -10.199 -11.146 27.973 1.00 78.12 97 SER A CA 1
ATOM 785 C C . SER A 1 97 ? -10.627 -9.865 27.256 1.00 78.12 97 SER A C 1
ATOM 787 O O . SER A 1 97 ? -11.812 -9.702 26.986 1.00 78.12 97 SER A O 1
ATOM 789 N N . ASP A 1 98 ? -9.684 -8.985 26.901 1.00 74.75 98 ASP A N 1
ATOM 790 C CA . ASP A 1 98 ? -9.975 -7.753 26.151 1.00 74.75 98 ASP A CA 1
ATOM 791 C C . ASP A 1 98 ? -10.410 -8.072 24.710 1.00 74.75 98 ASP A C 1
ATOM 793 O O . ASP A 1 98 ? -11.067 -7.266 24.056 1.00 74.75 98 ASP A O 1
ATOM 797 N N . LEU A 1 99 ? -10.063 -9.270 24.228 1.00 76.88 99 LEU A N 1
ATOM 798 C CA . LEU A 1 99 ? -10.460 -9.825 22.933 1.00 76.88 99 LEU A CA 1
ATOM 799 C C . LEU A 1 99 ? -11.694 -10.742 23.035 1.00 76.88 99 LEU A C 1
ATOM 801 O O . LEU A 1 99 ? -12.069 -11.372 22.050 1.00 76.88 99 LEU A O 1
ATOM 805 N N . GLY A 1 100 ? -12.319 -10.849 24.213 1.00 77.94 100 GLY A N 1
ATOM 806 C CA . GLY A 1 100 ? -13.502 -11.686 24.433 1.00 77.94 100 GLY A CA 1
ATOM 807 C C . GLY A 1 100 ? -13.218 -13.184 24.596 1.00 77.94 100 GLY A C 1
ATOM 808 O O . GLY A 1 100 ? -14.155 -13.983 24.580 1.00 77.94 100 GLY A O 1
ATOM 809 N N . PHE A 1 101 ? -11.957 -13.590 24.776 1.00 77.31 101 PHE A N 1
ATOM 810 C CA . PHE A 1 101 ? -11.616 -14.970 25.120 1.00 77.31 101 PHE A CA 1
ATOM 811 C C . PHE A 1 101 ? -11.644 -15.150 26.636 1.00 77.31 101 PHE A C 1
ATOM 813 O O . PHE A 1 101 ? -10.756 -14.680 27.350 1.00 77.31 101 PHE A O 1
ATOM 820 N N . TYR A 1 102 ? -12.650 -15.872 27.120 1.00 82.38 102 TYR A N 1
ATOM 821 C CA . TYR A 1 102 ? -12.743 -16.276 28.518 1.00 82.38 102 TYR A CA 1
ATOM 822 C C . TYR A 1 102 ? -12.393 -17.761 28.655 1.00 82.38 102 TYR A C 1
ATOM 824 O O . TYR A 1 102 ? -12.827 -18.564 27.821 1.00 82.38 102 TYR A O 1
ATOM 832 N N . PRO A 1 103 ? -11.607 -18.149 29.676 1.00 77.50 103 PRO A N 1
ATOM 833 C CA . PRO A 1 103 ? -11.447 -19.556 30.008 1.00 77.50 103 PRO A CA 1
ATOM 834 C C . PRO A 1 103 ? -12.819 -20.139 30.367 1.00 77.50 103 PRO A C 1
ATOM 836 O O . PRO A 1 103 ? -13.629 -19.483 31.022 1.00 77.50 103 PRO A O 1
ATOM 839 N N . LYS A 1 104 ? -13.077 -21.338 29.851 1.00 71.94 104 LYS A N 1
ATOM 840 C CA . LYS A 1 104 ? -14.357 -22.038 29.965 1.00 71.94 104 LYS A CA 1
ATOM 841 C C . LYS A 1 104 ? -14.545 -22.663 31.342 1.00 71.94 104 LYS A C 1
ATOM 843 O O . LYS A 1 104 ? -13.529 -23.132 31.901 1.00 71.94 104 LYS A O 1
#

Radius of gyration: 21.48 Å; Cα contacts (8 Å, |Δi|>4): 25; chains: 1; bounding box: 54×54×43 Å

Mean predicted aligned error: 18.12 Å

Organism: NCBI:txid1324314

Secondary structure (DSSP, 8-state):
---HHHHHHHHSPPPTT---------------S----HHHHHHHHHHTT--HHHHTT--HHHHHHHHHHHHHHHHHHHHHTT-----S-----SSGGGGT----

Sequence (104 aa):
MSSWNDFYNESFPPDPDEDMDEDTDEEADGESRKDTDWMGMWALCVSNGITDSEWINMTIPKVRALMKAKNRKEEFEIMLHGGKIENKKPKKAKYLSDLGFYPK

Foldseek 3Di:
DDDPVNVVCVVCPPDPPPDDDDDDPDPPDPPDPDDPPPVVLCVLCVVVVQDPVRSVVDDPVNSVVSVVVVVVVVVVVCVVVVHDDDPDDPPPPPDVVSVVDDDD

pLDDT: mean 71.59, std 14.51, range [38.81, 88.0]